Protein AF-A0A6L3EGQ4-F1 (afdb_monomer_lite)

pLDDT: mean 74.02, std 16.41, range [38.78, 90.56]

Sequence (97 aa):
MLTHWRAGSPAFRTNGSGEGVMLSFIYRLCRDFENEMGYPPNVLLINAAHLEKLRDSLGGEADFNVIRNRLGLEILQREDAVHPSVNWLTSASRRAG

Structure (mmCIF, N/CA/C/O backbone):
data_AF-A0A6L3EGQ4-F1
#
_entry.id   AF-A0A6L3EGQ4-F1
#
loop_
_atom_site.group_PDB
_atom_site.id
_atom_site.type_symbol
_atom_site.label_atom_id
_atom_site.label_alt_id
_atom_site.label_comp_id
_atom_site.label_asym_id
_atom_site.label_entity_id
_atom_site.label_seq_id
_atom_site.pdbx_PDB_ins_code
_atom_site.Cartn_x
_atom_site.Cartn_y
_atom_site.Cartn_z
_atom_site.occupancy
_atom_site.B_iso_or_equiv
_atom_site.auth_seq_id
_atom_site.auth_comp_id
_atom_site.auth_asym_id
_atom_site.auth_atom_id
_atom_site.pdbx_PDB_model_num
ATOM 1 N N . MET A 1 1 ? 23.848 -30.965 33.261 1.00 48.59 1 MET A N 1
ATOM 2 C CA . MET A 1 1 ? 22.523 -30.455 33.674 1.00 48.59 1 MET A CA 1
ATOM 3 C C . MET A 1 1 ? 22.123 -29.370 32.688 1.00 48.59 1 MET A C 1
ATOM 5 O O . MET A 1 1 ? 22.808 -28.362 32.619 1.00 48.59 1 MET A O 1
ATOM 9 N N . LEU A 1 2 ? 21.120 -29.643 31.848 1.00 45.06 2 LEU A N 1
ATOM 10 C CA . LEU A 1 2 ? 20.608 -28.724 30.828 1.00 45.06 2 LEU A CA 1
ATOM 11 C C . LEU A 1 2 ? 19.539 -27.805 31.432 1.00 45.06 2 LEU A C 1
ATOM 13 O O . LEU A 1 2 ? 18.593 -28.303 32.037 1.00 45.06 2 LEU A O 1
ATOM 17 N N . THR A 1 3 ? 19.612 -26.506 31.153 1.00 53.09 3 THR A N 1
ATOM 18 C CA . THR A 1 3 ? 18.430 -25.640 31.080 1.00 53.09 3 THR A CA 1
ATOM 19 C C . THR A 1 3 ? 18.278 -25.164 29.640 1.00 53.09 3 THR A C 1
ATOM 21 O O . THR A 1 3 ? 19.115 -24.469 29.074 1.00 53.09 3 THR A O 1
ATOM 24 N N . HIS A 1 4 ? 17.209 -25.653 29.024 1.00 52.47 4 HIS A N 1
ATOM 25 C CA . HIS A 1 4 ? 16.796 -25.410 27.652 1.00 52.47 4 HIS A CA 1
ATOM 26 C C . HIS A 1 4 ? 16.018 -24.086 27.634 1.00 52.47 4 HIS A C 1
ATOM 28 O O . HIS A 1 4 ? 14.955 -24.005 28.244 1.00 52.47 4 HIS A O 1
ATOM 34 N N . TRP A 1 5 ? 16.514 -23.061 26.939 1.00 42.94 5 TRP A N 1
ATOM 35 C CA . TRP A 1 5 ? 15.684 -21.935 26.506 1.00 42.94 5 TRP A CA 1
ATOM 36 C C . TRP A 1 5 ? 15.493 -22.023 24.993 1.00 42.94 5 TRP A C 1
ATOM 38 O O . TRP A 1 5 ? 16.439 -21.936 24.214 1.00 42.94 5 TRP A O 1
ATOM 48 N N . ARG A 1 6 ? 14.238 -22.259 24.600 1.00 52.38 6 ARG A N 1
ATOM 49 C CA . ARG A 1 6 ? 13.730 -22.169 23.230 1.00 52.38 6 ARG A CA 1
ATOM 50 C C . ARG A 1 6 ? 13.752 -20.700 22.803 1.00 52.38 6 ARG A C 1
ATOM 52 O O . ARG A 1 6 ? 12.998 -19.904 23.350 1.00 52.38 6 ARG A O 1
ATOM 59 N N . ALA A 1 7 ? 14.516 -20.376 21.769 1.00 47.00 7 ALA A N 1
ATOM 60 C CA . ALA A 1 7 ? 14.262 -19.210 20.931 1.00 47.00 7 ALA A CA 1
ATOM 61 C C . ALA A 1 7 ? 14.063 -19.710 19.499 1.00 47.00 7 ALA A C 1
ATOM 63 O O . ALA A 1 7 ? 14.990 -19.795 18.697 1.00 47.00 7 ALA A O 1
ATOM 64 N N . GLY A 1 8 ? 12.828 -20.121 19.208 1.00 47.44 8 GLY A N 1
ATOM 65 C CA . GLY A 1 8 ? 12.363 -20.281 17.841 1.00 47.44 8 GLY A CA 1
ATOM 66 C C . GLY A 1 8 ? 12.167 -18.899 17.236 1.00 47.44 8 GLY A C 1
ATOM 67 O O . GLY A 1 8 ? 11.067 -18.363 17.280 1.00 47.44 8 GLY A O 1
ATOM 68 N N . SER A 1 9 ? 13.233 -18.329 16.688 1.00 40.19 9 SER A N 1
ATOM 69 C CA . SER A 1 9 ? 13.126 -17.248 15.716 1.00 40.19 9 SER A CA 1
ATOM 70 C C . SER A 1 9 ? 12.999 -17.910 14.347 1.00 40.19 9 SER A C 1
ATOM 72 O O . SER A 1 9 ? 13.977 -18.511 13.894 1.00 40.19 9 SER A O 1
ATOM 74 N N . PRO A 1 10 ? 11.843 -17.867 13.660 1.00 44.41 10 PRO A N 1
ATOM 75 C CA . PRO A 1 10 ? 11.836 -18.197 12.251 1.00 44.41 10 PRO A CA 1
ATOM 76 C C . PRO A 1 10 ? 12.618 -17.084 11.555 1.00 44.41 10 PRO A C 1
ATOM 78 O O . PRO A 1 10 ? 12.106 -15.992 11.319 1.00 44.41 10 PRO A O 1
ATOM 81 N N . ALA A 1 11 ? 13.892 -17.352 11.272 1.00 43.34 11 ALA A N 1
ATOM 82 C CA . ALA A 1 11 ? 14.622 -16.626 10.254 1.00 43.34 11 ALA A CA 1
ATOM 83 C C . ALA A 1 11 ? 13.777 -16.744 8.984 1.00 43.34 11 ALA A C 1
ATOM 85 O O . ALA A 1 11 ? 13.636 -17.834 8.424 1.00 43.34 11 ALA A O 1
ATOM 86 N N . PHE A 1 12 ? 13.126 -15.642 8.612 1.00 43.62 12 PHE A N 1
ATOM 87 C CA . PHE A 1 12 ? 12.398 -15.510 7.362 1.00 43.62 12 PHE A CA 1
ATOM 88 C C . PHE A 1 12 ? 13.384 -15.894 6.261 1.00 43.62 12 PHE A C 1
ATOM 90 O O . PHE A 1 12 ? 14.338 -15.171 5.979 1.00 43.62 12 PHE A O 1
ATOM 97 N N . ARG A 1 13 ? 13.222 -17.104 5.725 1.00 43.53 13 ARG A N 1
ATOM 98 C CA . ARG A 1 13 ? 14.079 -17.648 4.682 1.00 43.53 13 ARG A CA 1
ATOM 99 C C . ARG A 1 13 ? 13.740 -16.864 3.416 1.00 43.53 13 ARG A C 1
ATOM 101 O O . ARG A 1 13 ? 12.826 -17.239 2.691 1.00 43.53 13 ARG A O 1
ATOM 108 N N . THR A 1 14 ? 14.416 -15.742 3.185 1.00 55.31 14 THR A N 1
ATOM 109 C CA . THR A 1 14 ? 14.359 -15.027 1.910 1.00 55.31 14 THR A CA 1
ATOM 110 C C . THR A 1 14 ? 15.065 -15.907 0.886 1.00 55.31 14 THR A C 1
ATOM 112 O O . THR A 1 14 ? 16.288 -15.875 0.752 1.00 55.31 14 THR A O 1
ATOM 115 N N . ASN A 1 15 ? 14.297 -16.781 0.237 1.00 43.22 15 ASN A N 1
ATOM 116 C CA . ASN A 1 15 ? 14.723 -17.427 -0.994 1.00 43.22 15 ASN A CA 1
ATOM 117 C C . ASN A 1 15 ? 15.086 -16.319 -2.004 1.00 43.22 15 ASN A C 1
ATOM 119 O O . ASN A 1 15 ? 14.435 -15.277 -2.011 1.00 43.22 15 ASN A O 1
ATOM 123 N N . GLY A 1 16 ? 16.161 -16.507 -2.768 1.00 45.62 16 GLY A N 1
ATOM 124 C CA . GLY A 1 16 ? 16.906 -15.482 -3.518 1.00 45.62 16 GLY A CA 1
ATOM 125 C C . GLY A 1 16 ? 16.220 -14.807 -4.714 1.00 45.62 16 GLY A C 1
ATOM 126 O O . GLY A 1 16 ? 16.882 -14.592 -5.723 1.00 45.62 16 GLY A O 1
ATOM 127 N N . SER A 1 17 ? 14.958 -14.412 -4.590 1.00 50.91 17 SER A N 1
ATOM 128 C CA . SER A 1 17 ? 14.243 -13.543 -5.526 1.00 50.91 17 SER A CA 1
ATOM 129 C C . SER A 1 17 ? 13.458 -12.530 -4.690 1.00 50.91 17 SER A C 1
ATOM 131 O O . SER A 1 17 ? 12.890 -12.888 -3.662 1.00 50.91 17 SER A O 1
ATOM 133 N N . GLY A 1 18 ? 13.439 -11.249 -5.062 1.00 53.59 18 GLY A N 1
ATOM 134 C CA . GLY A 1 18 ? 12.824 -10.153 -4.286 1.00 53.59 18 GLY A CA 1
ATOM 135 C C . GLY A 1 18 ? 11.298 -10.229 -4.084 1.00 53.59 18 GLY A C 1
ATOM 136 O O . GLY A 1 18 ? 10.700 -9.241 -3.663 1.00 53.59 18 GLY A O 1
ATOM 137 N N . GLU A 1 19 ? 10.693 -11.390 -4.326 1.00 56.16 19 GLU A N 1
ATOM 138 C CA . GLU A 1 19 ? 9.266 -11.709 -4.474 1.00 56.16 19 GLU A CA 1
ATOM 139 C C . GLU A 1 19 ? 8.458 -11.667 -3.159 1.00 56.16 19 GLU A C 1
ATOM 141 O O . GLU A 1 19 ? 7.294 -12.037 -3.116 1.00 56.16 19 GLU A O 1
ATOM 146 N N . GLY A 1 20 ? 9.036 -11.234 -2.039 1.00 60.28 20 GLY A 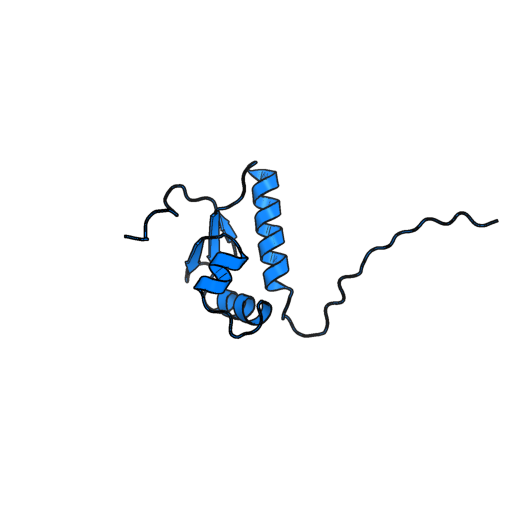N 1
ATOM 147 C CA . GLY A 1 20 ? 8.298 -11.112 -0.768 1.00 60.28 20 GLY A CA 1
ATOM 148 C C . GLY A 1 20 ? 8.686 -9.911 0.082 1.00 60.28 20 GLY A C 1
ATOM 149 O O . GLY A 1 20 ? 8.039 -9.627 1.094 1.00 60.28 20 GLY A O 1
ATOM 150 N N . VAL A 1 21 ? 9.736 -9.188 -0.315 1.00 74.25 21 VAL A N 1
ATOM 151 C CA . VAL A 1 21 ? 10.307 -8.090 0.477 1.00 74.25 21 VAL A CA 1
ATOM 152 C C . VAL A 1 21 ? 9.410 -6.857 0.404 1.00 74.25 21 VAL A C 1
ATOM 154 O O . VAL A 1 21 ? 9.221 -6.172 1.405 1.00 74.25 21 VAL A O 1
ATOM 157 N N . MET A 1 22 ? 8.796 -6.599 -0.757 1.00 80.94 22 MET A N 1
ATOM 158 C CA . MET A 1 22 ? 7.958 -5.415 -0.942 1.00 80.94 22 MET A CA 1
ATOM 159 C C . MET A 1 22 ? 6.656 -5.508 -0.144 1.00 80.94 22 MET A C 1
ATOM 161 O O . MET A 1 22 ? 6.283 -4.566 0.548 1.00 80.94 22 MET A O 1
ATOM 165 N N . LEU A 1 23 ? 5.992 -6.665 -0.175 1.00 79.75 23 LEU A N 1
ATOM 166 C CA . LEU A 1 23 ? 4.750 -6.882 0.567 1.00 79.75 23 LEU A CA 1
ATOM 167 C C . LEU A 1 23 ? 4.966 -6.748 2.082 1.00 79.75 23 LEU A C 1
ATOM 169 O O . LEU A 1 23 ? 4.232 -6.041 2.771 1.00 79.75 23 LEU A O 1
ATOM 173 N N . SER A 1 24 ? 6.009 -7.401 2.599 1.00 82.88 24 SER A N 1
ATOM 174 C CA . SER A 1 24 ? 6.356 -7.337 4.021 1.00 82.88 24 SER A CA 1
ATOM 175 C C . SER A 1 24 ? 6.786 -5.929 4.453 1.00 82.88 24 SER A C 1
ATOM 177 O O . SER A 1 24 ? 6.473 -5.515 5.571 1.00 82.88 24 SER A O 1
ATOM 179 N N . PHE A 1 25 ? 7.407 -5.151 3.560 1.00 85.69 25 PHE A N 1
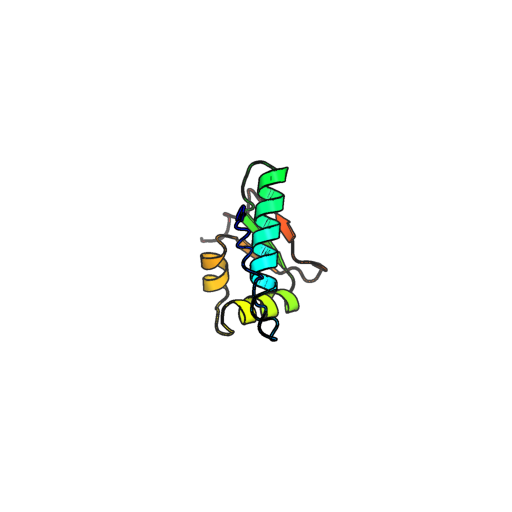ATOM 180 C CA . PHE A 1 25 ? 7.687 -3.734 3.784 1.00 85.69 25 PHE A CA 1
ATOM 181 C C . PHE A 1 25 ? 6.407 -2.891 3.906 1.00 85.69 25 PHE A C 1
ATOM 183 O O . PHE A 1 25 ? 6.287 -2.122 4.858 1.00 85.69 25 PHE A O 1
ATOM 190 N N . ILE A 1 26 ? 5.418 -3.076 3.021 1.00 86.19 26 ILE A N 1
ATOM 191 C CA . ILE A 1 26 ? 4.134 -2.354 3.106 1.00 86.19 26 ILE A CA 1
ATOM 192 C C . ILE A 1 26 ? 3.385 -2.688 4.400 1.00 86.19 26 ILE A C 1
ATOM 194 O O . ILE A 1 26 ? 2.903 -1.778 5.075 1.00 86.19 26 ILE A O 1
ATOM 198 N N . TYR A 1 27 ? 3.324 -3.961 4.802 1.00 86.25 27 TYR A N 1
ATOM 199 C CA . TYR A 1 27 ? 2.698 -4.330 6.078 1.00 86.25 27 TYR A CA 1
ATOM 200 C C . TYR A 1 27 ? 3.394 -3.687 7.275 1.00 86.25 27 TYR A C 1
ATOM 202 O O . TYR A 1 27 ? 2.732 -3.241 8.213 1.00 86.25 27 TYR A O 1
ATOM 210 N N . ARG A 1 28 ? 4.728 -3.608 7.238 1.00 88.44 28 ARG A N 1
ATOM 211 C CA . ARG A 1 28 ? 5.490 -2.922 8.277 1.00 88.44 28 ARG A CA 1
ATOM 212 C C . ARG A 1 28 ? 5.160 -1.432 8.317 1.00 88.44 28 ARG A C 1
ATOM 214 O O . ARG A 1 28 ? 4.927 -0.938 9.410 1.00 88.44 28 ARG A O 1
ATOM 221 N N . LEU A 1 29 ? 5.075 -0.754 7.170 1.00 88.81 29 LEU A N 1
ATOM 222 C CA . LEU A 1 29 ? 4.661 0.653 7.108 1.00 88.81 29 LEU A CA 1
ATOM 223 C C . LEU A 1 29 ? 3.266 0.865 7.702 1.00 88.81 29 LEU A C 1
ATOM 225 O O . LEU A 1 29 ? 3.066 1.799 8.468 1.00 88.81 29 LEU A O 1
ATOM 229 N N . CYS A 1 30 ? 2.316 -0.020 7.391 1.00 87.44 30 CYS A N 1
ATOM 230 C CA . CYS A 1 30 ? 0.965 0.075 7.943 1.00 87.44 30 CYS A CA 1
ATOM 231 C C . CYS A 1 30 ? 0.961 -0.047 9.465 1.00 87.44 30 CYS A C 1
ATOM 233 O O . CYS A 1 30 ? 0.270 0.703 10.146 1.00 87.44 30 CYS A O 1
ATOM 235 N N . ARG A 1 31 ? 1.750 -0.988 9.988 1.00 88.56 31 ARG A N 1
ATOM 236 C CA . ARG A 1 31 ? 1.868 -1.225 11.424 1.00 88.56 31 ARG A CA 1
ATOM 237 C C . ARG A 1 31 ? 2.566 -0.076 12.145 1.00 88.56 31 ARG A C 1
ATOM 239 O O . ARG A 1 31 ? 2.181 0.248 13.260 1.00 88.56 31 ARG A O 1
ATOM 246 N N . ASP A 1 32 ? 3.603 0.495 11.544 1.00 89.06 32 ASP A N 1
ATOM 247 C CA . ASP A 1 32 ? 4.315 1.653 12.093 1.00 89.06 32 ASP A CA 1
ATOM 248 C C . ASP A 1 32 ? 3.353 2.841 12.207 1.00 89.06 32 ASP A C 1
ATOM 250 O O . ASP A 1 32 ? 3.122 3.343 13.303 1.00 89.06 32 ASP A O 1
ATOM 254 N N . PHE A 1 33 ? 2.640 3.138 11.116 1.00 88.38 33 PHE A N 1
ATOM 255 C CA . PHE A 1 33 ? 1.629 4.190 11.074 1.00 88.38 33 PHE A CA 1
ATOM 256 C C . PHE A 1 33 ? 0.511 3.978 12.102 1.00 88.38 33 PHE A C 1
ATOM 258 O O . PHE A 1 33 ? 0.125 4.919 12.788 1.00 88.38 33 PHE A O 1
ATOM 265 N N . GLU A 1 34 ? -0.007 2.754 12.241 1.00 89.44 34 GLU A N 1
ATOM 266 C CA . GLU A 1 34 ? -1.043 2.448 13.235 1.00 89.44 34 GLU A CA 1
ATOM 267 C C . GLU A 1 34 ? -0.539 2.639 14.670 1.00 89.44 34 GLU A C 1
ATOM 269 O O . GLU A 1 34 ? -1.266 3.183 15.500 1.00 89.44 34 GLU A O 1
ATOM 274 N N . ASN A 1 35 ? 0.704 2.245 14.965 1.00 90.06 35 ASN A N 1
ATOM 275 C CA . ASN A 1 35 ? 1.299 2.471 16.283 1.00 90.06 35 ASN A CA 1
ATOM 276 C C . ASN A 1 35 ? 1.514 3.962 16.574 1.00 90.06 35 ASN A C 1
ATOM 278 O O . ASN A 1 35 ? 1.351 4.381 17.718 1.00 90.06 35 ASN A O 1
ATOM 282 N N . GLU A 1 36 ? 1.887 4.753 15.567 1.00 90.56 36 GLU A N 1
ATOM 283 C CA . GLU A 1 36 ? 2.137 6.189 15.720 1.00 90.56 36 GLU A CA 1
ATOM 284 C C . GLU A 1 36 ? 0.842 7.008 15.812 1.00 90.56 36 GLU A C 1
ATOM 286 O O . GLU A 1 36 ? 0.741 7.922 16.629 1.00 90.56 36 GLU A O 1
ATOM 291 N N . MET A 1 37 ? -0.157 6.684 14.987 1.00 87.75 37 MET A N 1
ATOM 292 C CA . MET A 1 37 ? -1.389 7.469 14.846 1.00 87.75 37 MET A CA 1
ATOM 293 C C . MET A 1 37 ? -2.567 6.929 15.668 1.00 87.75 37 MET A C 1
ATOM 295 O O . MET A 1 37 ? -3.512 7.668 15.944 1.00 87.75 37 MET A O 1
ATOM 299 N N . GLY A 1 38 ? -2.540 5.650 16.053 1.00 87.06 38 GLY A N 1
ATOM 300 C CA . GLY A 1 38 ? -3.628 4.974 16.768 1.00 87.06 38 GLY A CA 1
ATOM 301 C C . GLY A 1 38 ? -4.779 4.486 15.878 1.00 87.06 38 GLY A C 1
ATOM 302 O O . GLY A 1 38 ? -5.817 4.075 16.396 1.00 87.06 38 GLY A O 1
ATOM 303 N N . TYR A 1 39 ? -4.629 4.539 14.552 1.00 84.88 39 TYR A N 1
ATOM 304 C CA . TYR A 1 39 ? -5.598 4.024 13.579 1.00 84.88 39 TYR A CA 1
ATOM 305 C C . TYR A 1 39 ? -4.894 3.524 12.306 1.00 84.88 39 TYR A C 1
ATOM 307 O O . TYR A 1 39 ? -3.834 4.046 11.949 1.00 84.88 39 TYR A O 1
ATOM 315 N N . PRO A 1 40 ? -5.468 2.534 11.595 1.00 84.12 40 PRO A N 1
ATOM 316 C CA . PRO A 1 40 ? -4.848 1.986 10.396 1.00 84.12 40 PRO A CA 1
ATOM 317 C C . PRO A 1 40 ? -4.861 3.005 9.247 1.00 84.12 40 PRO A C 1
ATOM 319 O O . PRO A 1 40 ? -5.831 3.762 9.095 1.00 84.12 40 PRO A O 1
ATOM 322 N N . PRO A 1 41 ? -3.827 3.016 8.389 1.00 88.75 41 PRO A N 1
ATOM 323 C CA . PRO A 1 41 ? -3.881 3.789 7.160 1.00 88.75 41 PRO A CA 1
ATOM 324 C C . PRO A 1 41 ? -4.950 3.216 6.227 1.00 88.75 41 PRO A C 1
ATOM 326 O O . PRO A 1 41 ? -5.305 2.041 6.301 1.00 88.75 41 PRO A O 1
ATOM 329 N N . ASN A 1 42 ? -5.441 4.045 5.311 1.00 88.75 42 ASN A N 1
ATOM 330 C CA . ASN A 1 42 ? -6.386 3.620 4.277 1.00 88.75 42 ASN A CA 1
ATOM 331 C C . ASN A 1 42 ? -5.871 3.885 2.857 1.00 88.75 42 ASN A C 1
ATOM 333 O O . ASN A 1 42 ? -6.530 3.490 1.898 1.00 88.75 42 ASN A O 1
ATOM 337 N N . VAL A 1 43 ? -4.706 4.526 2.714 1.00 89.38 43 VAL A N 1
ATOM 338 C CA . VAL A 1 43 ? -4.081 4.831 1.426 1.00 89.38 43 VAL A CA 1
ATOM 339 C C . VAL A 1 43 ? -2.621 4.392 1.401 1.00 89.38 43 VAL A C 1
ATOM 341 O O . VAL A 1 43 ? -1.867 4.650 2.336 1.00 89.38 43 VAL A O 1
ATOM 344 N N . LEU A 1 44 ? -2.212 3.788 0.288 1.00 89.50 44 LEU A N 1
ATOM 345 C CA . LEU A 1 44 ? -0.832 3.513 -0.086 1.00 89.50 44 LEU A CA 1
ATOM 346 C C . LEU A 1 44 ? -0.431 4.418 -1.258 1.00 89.50 44 LEU A C 1
ATOM 348 O O . LEU A 1 44 ? -0.969 4.309 -2.358 1.00 89.50 44 LEU A O 1
ATOM 352 N N . LEU A 1 45 ? 0.543 5.292 -1.024 1.00 89.69 45 LEU A N 1
ATOM 353 C CA . LEU A 1 45 ? 1.203 6.111 -2.034 1.00 89.69 45 LEU A CA 1
ATOM 354 C C . LEU A 1 45 ? 2.403 5.339 -2.577 1.00 89.69 45 LEU A C 1
ATOM 356 O O . LEU A 1 45 ? 3.290 4.939 -1.820 1.00 89.69 45 LEU A O 1
ATOM 360 N N . ILE A 1 46 ? 2.432 5.110 -3.885 1.00 88.56 46 ILE A N 1
ATOM 361 C CA . ILE A 1 46 ? 3.468 4.296 -4.524 1.00 88.56 46 ILE A CA 1
ATOM 362 C C . ILE A 1 46 ? 3.725 4.783 -5.951 1.00 88.56 46 ILE A C 1
ATOM 364 O O . ILE A 1 46 ? 2.832 5.326 -6.592 1.00 88.56 46 ILE A O 1
ATOM 368 N N . ASN A 1 47 ? 4.938 4.604 -6.470 1.00 89.25 47 ASN A N 1
ATOM 369 C CA . ASN A 1 47 ? 5.235 4.886 -7.878 1.00 89.25 47 ASN A CA 1
ATOM 370 C C . ASN A 1 47 ? 5.025 3.639 -8.760 1.00 89.25 47 ASN A C 1
ATOM 372 O O . ASN A 1 47 ? 4.810 2.537 -8.250 1.00 89.25 47 ASN A O 1
ATOM 376 N N . ALA A 1 48 ? 5.112 3.808 -10.085 1.00 85.56 48 ALA A N 1
ATOM 377 C CA . ALA A 1 48 ? 4.927 2.719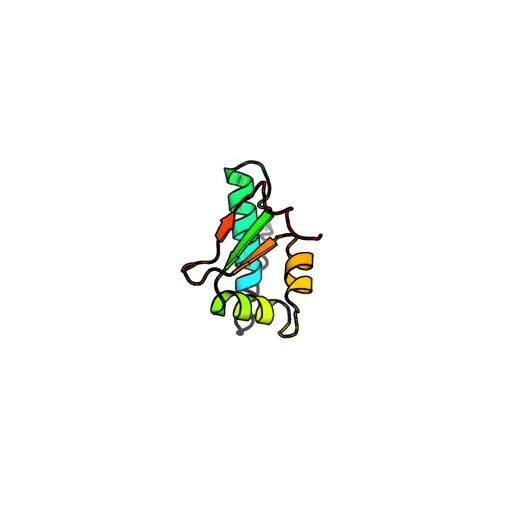 -11.051 1.00 85.56 48 ALA A CA 1
ATOM 378 C C . ALA A 1 48 ? 5.884 1.539 -10.800 1.00 85.56 48 ALA A C 1
ATOM 380 O O . ALA A 1 48 ? 5.447 0.403 -10.643 1.00 85.56 48 ALA A O 1
ATOM 381 N N . ALA A 1 49 ? 7.183 1.821 -10.671 1.00 86.25 49 ALA A N 1
ATOM 382 C CA . ALA A 1 49 ? 8.220 0.800 -10.521 1.00 86.25 49 ALA A CA 1
ATOM 383 C C . ALA A 1 49 ? 8.073 -0.013 -9.221 1.00 86.25 49 ALA A C 1
ATOM 385 O O . ALA A 1 49 ? 8.339 -1.213 -9.168 1.00 86.25 49 ALA A O 1
ATOM 386 N N . HIS A 1 50 ? 7.648 0.636 -8.141 1.00 85.00 50 HIS A N 1
ATOM 387 C CA . HIS A 1 50 ? 7.377 0.005 -6.856 1.00 85.00 50 HIS A CA 1
ATOM 388 C C . HIS A 1 50 ? 6.081 -0.802 -6.881 1.00 85.00 50 HIS A C 1
ATOM 390 O O . HIS A 1 50 ? 6.021 -1.868 -6.267 1.00 85.00 50 HIS A O 1
ATOM 396 N N . LEU A 1 51 ? 5.068 -0.335 -7.610 1.00 84.81 51 LEU A N 1
ATOM 397 C CA . LEU A 1 51 ? 3.841 -1.087 -7.828 1.00 84.81 51 LEU A CA 1
ATOM 398 C C . LEU A 1 51 ? 4.116 -2.379 -8.604 1.00 84.81 51 LEU A C 1
ATOM 400 O O . LEU A 1 51 ? 3.587 -3.421 -8.237 1.00 84.81 51 LEU A O 1
ATOM 404 N N . GLU A 1 52 ? 4.984 -2.350 -9.615 1.00 85.38 52 GLU A N 1
ATOM 405 C CA . GLU A 1 52 ? 5.400 -3.559 -10.338 1.00 85.38 52 GLU A CA 1
ATOM 406 C C . GLU A 1 52 ? 6.096 -4.570 -9.420 1.00 85.38 52 GLU A C 1
ATOM 408 O O . GLU A 1 52 ? 5.739 -5.744 -9.418 1.00 85.38 52 GLU A O 1
ATOM 413 N N . LYS A 1 53 ? 7.002 -4.121 -8.543 1.00 84.75 53 LYS A N 1
ATOM 414 C CA . LYS A 1 53 ? 7.631 -4.998 -7.535 1.00 84.75 53 LYS A CA 1
ATOM 415 C C . LYS A 1 53 ? 6.631 -5.572 -6.531 1.00 84.75 53 LYS A C 1
ATOM 417 O O . LYS A 1 53 ? 6.781 -6.700 -6.065 1.00 84.75 53 LYS A O 1
ATOM 422 N N . LEU A 1 54 ? 5.618 -4.789 -6.168 1.00 83.56 54 LEU A N 1
ATOM 423 C CA . LEU A 1 54 ? 4.538 -5.240 -5.296 1.00 83.56 54 LEU A CA 1
ATOM 424 C C . LEU A 1 54 ? 3.661 -6.290 -5.994 1.00 83.56 54 LEU A C 1
ATOM 426 O O . LEU A 1 54 ? 3.263 -7.258 -5.352 1.00 83.56 54 LEU A O 1
ATOM 430 N N . ARG A 1 55 ? 3.399 -6.123 -7.297 1.00 84.19 55 ARG A N 1
ATOM 431 C CA . ARG A 1 55 ? 2.689 -7.104 -8.135 1.00 84.19 55 ARG A CA 1
ATOM 432 C C . ARG A 1 55 ? 3.454 -8.408 -8.236 1.00 84.19 55 ARG A C 1
ATOM 434 O O . ARG A 1 55 ? 2.877 -9.459 -7.987 1.00 84.19 55 ARG A O 1
ATOM 441 N N . ASP A 1 56 ? 4.745 -8.324 -8.529 1.00 83.88 56 ASP A N 1
ATOM 442 C CA . ASP 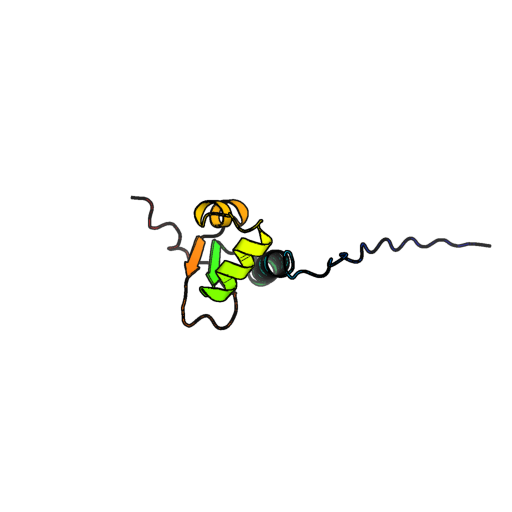A 1 56 ? 5.661 -9.462 -8.551 1.00 83.88 56 ASP A CA 1
ATOM 443 C C . ASP A 1 56 ? 5.618 -10.217 -7.213 1.00 83.88 56 ASP A C 1
ATOM 445 O O . ASP A 1 56 ? 5.346 -11.415 -7.179 1.00 83.88 56 ASP A O 1
ATOM 449 N N . SER A 1 57 ? 5.665 -9.482 -6.092 1.00 79.88 57 SER A N 1
ATOM 450 C CA . SER A 1 57 ? 5.553 -10.080 -4.753 1.00 79.88 57 SER A CA 1
ATOM 451 C C . SER A 1 57 ? 4.194 -10.719 -4.429 1.00 79.88 57 SER A C 1
ATOM 453 O O . SER A 1 57 ? 4.067 -11.470 -3.462 1.00 79.88 57 SER A O 1
ATOM 455 N N . LEU A 1 58 ? 3.151 -10.392 -5.192 1.00 77.62 58 LEU A N 1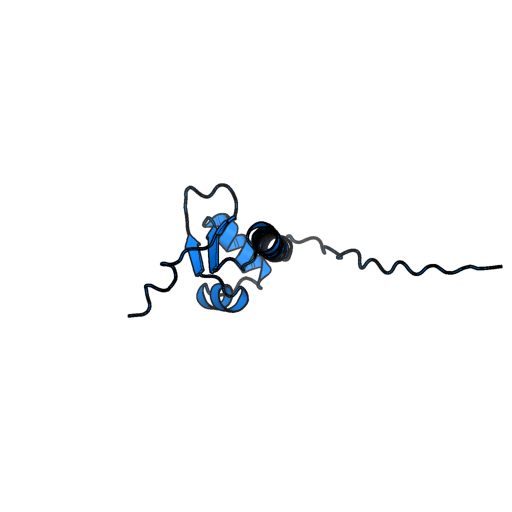
ATOM 456 C CA . LEU A 1 58 ? 1.805 -10.952 -5.060 1.00 77.62 58 LEU A CA 1
ATOM 457 C C . LEU A 1 58 ? 1.528 -12.083 -6.062 1.00 77.62 58 LEU A C 1
ATOM 459 O O . LEU A 1 58 ? 0.415 -12.609 -6.070 1.00 77.62 58 LEU A O 1
ATOM 463 N N . GLY A 1 59 ? 2.520 -12.470 -6.869 1.00 76.38 59 GLY A N 1
ATOM 464 C CA . GLY A 1 59 ? 2.407 -13.532 -7.869 1.00 76.38 59 GLY A CA 1
ATOM 465 C C . GLY A 1 59 ? 2.363 -13.048 -9.320 1.00 76.38 59 GLY A C 1
ATOM 466 O O . GLY A 1 59 ? 1.849 -13.774 -10.162 1.00 76.38 59 GLY A O 1
ATOM 467 N N . GLY A 1 60 ? 2.858 -11.839 -9.620 1.00 69.50 60 GLY A N 1
ATOM 468 C CA . GLY A 1 60 ? 3.084 -11.301 -10.975 1.00 69.50 60 GLY A CA 1
ATOM 469 C C . GLY A 1 60 ? 1.820 -10.916 -11.759 1.00 69.50 60 GLY A C 1
ATOM 470 O O . GLY A 1 60 ? 1.747 -9.833 -12.338 1.00 69.50 60 GLY A O 1
ATOM 471 N N . GLU A 1 61 ? 0.784 -11.751 -11.714 1.00 67.19 61 GLU A N 1
ATOM 472 C CA . GLU A 1 61 ? -0.496 -11.582 -12.415 1.00 67.19 61 GLU A CA 1
ATOM 473 C C . GLU A 1 61 ? -1.545 -10.831 -11.579 1.00 67.19 61 GLU A C 1
ATOM 475 O O . GLU A 1 61 ? -2.709 -10.728 -11.960 1.00 67.19 61 GLU A O 1
ATOM 480 N N . ALA A 1 62 ? -1.157 -10.287 -10.422 1.00 73.88 62 ALA A N 1
ATOM 481 C CA . ALA A 1 62 ? -2.076 -9.550 -9.569 1.00 73.88 62 ALA A CA 1
ATOM 482 C C . ALA A 1 62 ? -2.551 -8.262 -10.265 1.00 73.88 62 ALA A C 1
ATOM 484 O O . ALA A 1 62 ? -1.781 -7.318 -10.488 1.00 73.88 62 ALA A O 1
ATOM 485 N N . ASP A 1 63 ? -3.845 -8.232 -10.581 1.00 78.00 63 ASP A N 1
ATOM 486 C CA . ASP A 1 63 ? -4.561 -7.044 -11.029 1.00 78.00 63 ASP A CA 1
ATOM 487 C C . ASP A 1 63 ? -4.622 -5.984 -9.928 1.00 78.00 63 ASP A C 1
ATOM 489 O O . ASP A 1 63 ? -4.675 -6.299 -8.737 1.00 78.00 63 ASP A O 1
ATOM 493 N N . PHE A 1 64 ? -4.696 -4.710 -10.309 1.00 76.25 64 PHE A N 1
ATOM 494 C CA . PHE A 1 64 ? -4.698 -3.593 -9.356 1.00 76.25 64 PHE A CA 1
ATOM 495 C C . PHE A 1 64 ? -5.804 -3.716 -8.296 1.00 76.25 64 PHE A C 1
ATOM 497 O O . PHE A 1 64 ? -5.592 -3.439 -7.115 1.00 76.25 64 PHE A O 1
ATOM 504 N N . ASN A 1 65 ? -6.974 -4.214 -8.704 1.00 79.00 65 ASN A N 1
ATOM 505 C CA . ASN A 1 65 ? -8.095 -4.457 -7.802 1.00 79.00 65 ASN A CA 1
ATOM 506 C C . ASN A 1 65 ? -7.811 -5.593 -6.800 1.00 79.00 65 ASN A C 1
ATOM 508 O O . ASN A 1 65 ? -8.213 -5.517 -5.641 1.00 79.00 65 ASN A O 1
ATOM 512 N N . VAL A 1 66 ? -7.069 -6.625 -7.217 1.00 80.12 66 VAL A N 1
ATOM 513 C CA . VAL A 1 66 ? -6.639 -7.724 -6.339 1.00 80.12 66 VAL A CA 1
ATOM 514 C C . VAL A 1 66 ? -5.660 -7.208 -5.291 1.00 80.12 66 VAL A C 1
ATOM 516 O O . VAL A 1 66 ? -5.803 -7.542 -4.118 1.00 80.12 66 VAL A O 1
ATOM 519 N N . ILE A 1 67 ? -4.712 -6.353 -5.684 1.00 81.88 67 ILE A N 1
ATOM 520 C CA . ILE A 1 67 ? -3.750 -5.726 -4.766 1.00 81.88 67 ILE A CA 1
ATOM 521 C C . ILE A 1 67 ? -4.489 -4.849 -3.748 1.00 81.88 67 ILE A C 1
ATOM 523 O O . ILE A 1 67 ? -4.258 -4.977 -2.547 1.00 81.88 67 ILE A O 1
ATOM 527 N N . ARG A 1 68 ? -5.428 -4.013 -4.214 1.00 82.94 68 ARG A N 1
ATOM 528 C CA . ARG A 1 68 ? -6.263 -3.157 -3.357 1.00 82.94 68 ARG A CA 1
ATOM 529 C C . ARG A 1 68 ? -7.041 -3.985 -2.336 1.00 82.94 68 ARG A C 1
ATOM 531 O O . ARG A 1 68 ? -6.991 -3.698 -1.144 1.00 82.94 68 ARG A O 1
ATOM 538 N N . ASN A 1 69 ? -7.710 -5.044 -2.789 1.00 81.75 69 ASN A N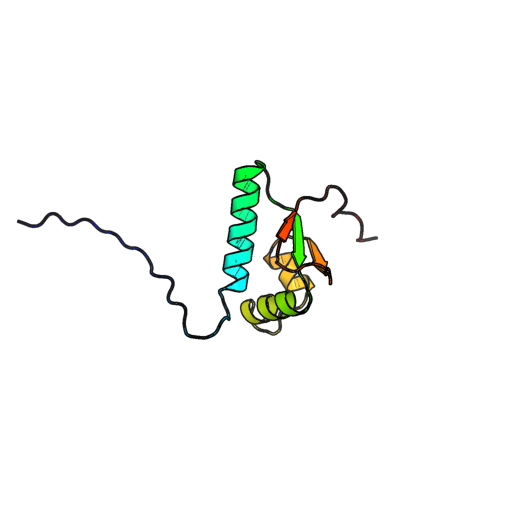 1
ATOM 539 C CA . ASN A 1 69 ? -8.501 -5.922 -1.928 1.00 81.75 69 ASN A CA 1
ATOM 540 C C . ASN A 1 69 ? -7.630 -6.724 -0.946 1.00 81.75 69 ASN A C 1
ATOM 542 O O . ASN A 1 69 ? -8.024 -6.952 0.191 1.00 81.75 69 ASN A O 1
ATOM 546 N N . ARG A 1 70 ? -6.428 -7.135 -1.366 1.00 81.12 70 ARG A N 1
ATOM 547 C CA . ARG A 1 70 ? -5.461 -7.844 -0.513 1.00 81.12 70 ARG A CA 1
ATOM 548 C C . ARG A 1 70 ? -4.897 -6.964 0.594 1.00 81.12 70 ARG A C 1
ATOM 550 O O . ARG A 1 70 ? -4.714 -7.447 1.708 1.00 81.12 70 ARG A O 1
ATOM 557 N N . LEU A 1 71 ? -4.584 -5.711 0.276 1.00 82.12 71 LEU A N 1
ATOM 558 C CA . LEU A 1 71 ? -4.010 -4.768 1.233 1.00 82.12 71 LEU A CA 1
ATOM 559 C C . LEU A 1 71 ? -5.081 -4.088 2.088 1.00 82.12 71 LEU A C 1
ATOM 561 O O . LEU A 1 71 ? -4.773 -3.648 3.189 1.00 82.12 71 LEU A O 1
ATOM 565 N N . GLY A 1 72 ? -6.318 -3.992 1.594 1.00 84.19 72 GLY A N 1
ATOM 566 C CA . GLY A 1 72 ? -7.370 -3.195 2.226 1.00 84.19 72 GLY A CA 1
ATOM 567 C C . GLY A 1 72 ? -7.101 -1.688 2.149 1.00 84.19 72 GLY A C 1
ATOM 568 O O . GLY A 1 72 ? -7.661 -0.928 2.933 1.00 84.19 72 GLY A O 1
ATOM 569 N N . LEU A 1 73 ? -6.238 -1.256 1.223 1.00 86.50 73 LEU A N 1
ATOM 570 C CA . LEU A 1 73 ? -5.789 0.129 1.066 1.00 86.50 73 LEU A CA 1
ATOM 571 C C . LEU A 1 73 ? -6.132 0.640 -0.326 1.00 86.50 73 LEU A C 1
ATOM 573 O O . LEU A 1 73 ? -5.943 -0.072 -1.309 1.00 86.50 73 LEU A O 1
ATOM 577 N N . GLU A 1 74 ? -6.558 1.895 -0.422 1.00 87.56 74 GLU A N 1
ATOM 578 C CA . GLU A 1 74 ? -6.590 2.645 -1.676 1.00 87.56 74 GLU A CA 1
ATOM 579 C C . GLU A 1 74 ? -5.159 2.830 -2.187 1.00 87.56 74 GLU A C 1
ATOM 581 O O . GLU A 1 74 ? -4.301 3.325 -1.462 1.00 87.56 74 GLU A O 1
ATOM 586 N N . ILE A 1 75 ? -4.881 2.469 -3.435 1.00 86.94 75 ILE A N 1
ATOM 587 C CA . ILE A 1 75 ? -3.544 2.643 -4.005 1.00 86.94 75 ILE A CA 1
ATOM 588 C C . ILE A 1 75 ? -3.561 3.904 -4.861 1.00 86.94 75 ILE A C 1
ATOM 590 O O . ILE A 1 75 ? -4.294 3.989 -5.846 1.00 86.94 75 ILE A O 1
ATOM 594 N N . LEU A 1 76 ? -2.748 4.889 -4.492 1.00 87.12 76 LEU A N 1
ATOM 595 C CA . LEU A 1 76 ? -2.566 6.118 -5.251 1.00 87.12 76 LEU A CA 1
ATOM 596 C C . LEU A 1 76 ? -1.186 6.115 -5.894 1.00 87.12 76 LEU A C 1
ATOM 598 O O . LEU A 1 76 ? -0.160 6.179 -5.213 1.00 87.12 76 LEU A O 1
ATOM 602 N N . GLN A 1 77 ? -1.179 6.067 -7.224 1.00 86.38 77 GLN A N 1
ATOM 603 C CA . GLN A 1 77 ? 0.052 6.152 -7.986 1.00 86.38 77 GLN A CA 1
ATOM 604 C C . GLN A 1 77 ? 0.539 7.602 -8.047 1.00 86.38 77 GLN A C 1
ATOM 606 O O . GLN A 1 77 ? -0.198 8.494 -8.470 1.00 86.38 77 GLN A O 1
ATOM 611 N N . ARG A 1 78 ? 1.776 7.836 -7.613 1.00 83.56 78 ARG A N 1
ATOM 612 C CA . ARG A 1 78 ? 2.438 9.146 -7.617 1.00 83.56 78 ARG A CA 1
ATOM 613 C C . ARG A 1 78 ? 3.802 9.019 -8.272 1.00 83.56 78 ARG A C 1
ATOM 615 O O . ARG A 1 78 ? 4.616 8.200 -7.854 1.00 83.56 78 ARG A O 1
ATOM 622 N N . GLU A 1 79 ? 4.047 9.823 -9.297 1.00 79.56 79 GLU A N 1
ATOM 623 C CA . GLU A 1 79 ? 5.338 9.852 -9.995 1.00 79.56 79 GLU A CA 1
ATOM 624 C C . GLU A 1 79 ? 6.430 10.503 -9.132 1.00 79.56 79 GLU A C 1
ATOM 626 O O . GLU A 1 79 ? 7.595 10.132 -9.225 1.00 79.56 79 GLU A O 1
ATOM 631 N N . ASP A 1 80 ? 6.039 11.400 -8.223 1.00 79.56 80 ASP A N 1
ATOM 632 C CA . ASP A 1 80 ? 6.908 12.053 -7.241 1.00 79.56 80 ASP A CA 1
ATOM 633 C C . ASP A 1 80 ? 7.234 11.180 -6.011 1.00 79.56 80 ASP A C 1
ATOM 635 O O . ASP A 1 80 ? 8.078 11.547 -5.191 1.00 79.56 80 ASP A O 1
ATOM 639 N N . ALA A 1 81 ? 6.608 10.003 -5.875 1.00 76.00 81 ALA A N 1
ATOM 640 C CA . ALA A 1 81 ? 6.836 9.122 -4.734 1.00 76.00 81 ALA A CA 1
ATOM 641 C C . ALA A 1 81 ? 8.177 8.381 -4.861 1.00 76.00 81 ALA A C 1
ATOM 643 O O . ALA A 1 81 ? 8.276 7.307 -5.463 1.00 76.00 81 ALA A O 1
ATOM 644 N N . VAL A 1 82 ? 9.215 8.945 -4.239 1.00 77.81 82 VAL A N 1
ATOM 645 C CA . VAL A 1 82 ? 10.554 8.336 -4.145 1.00 77.81 82 VAL A CA 1
ATOM 646 C C . VAL A 1 82 ? 10.518 7.031 -3.341 1.00 77.81 82 VAL A C 1
ATOM 648 O O . VAL A 1 82 ? 11.214 6.078 -3.683 1.00 77.81 82 VAL A O 1
ATOM 651 N N . HIS A 1 83 ? 9.665 6.950 -2.317 1.00 80.06 83 HIS A N 1
ATOM 652 C CA . HIS A 1 83 ? 9.480 5.761 -1.485 1.00 80.06 83 HIS A CA 1
ATOM 653 C C . HIS A 1 83 ? 7.994 5.422 -1.327 1.00 80.06 83 HIS A C 1
ATOM 655 O O . HIS A 1 83 ? 7.160 6.328 -1.358 1.00 80.06 83 HIS A O 1
ATOM 661 N N . PRO A 1 84 ? 7.640 4.134 -1.147 1.00 84.62 84 PRO A N 1
ATOM 662 C CA . PRO A 1 84 ? 6.282 3.764 -0.776 1.00 84.62 84 PRO A CA 1
ATOM 663 C C . PRO A 1 84 ? 5.953 4.367 0.588 1.00 84.62 84 PRO A C 1
ATOM 665 O O . PRO A 1 84 ? 6.769 4.301 1.509 1.00 84.62 84 PRO A O 1
ATOM 668 N N . SER A 1 85 ? 4.771 4.949 0.735 1.00 86.50 85 SER A N 1
ATOM 669 C CA . SER A 1 85 ? 4.332 5.538 2.000 1.00 86.50 85 SER A CA 1
ATOM 670 C C . SER A 1 85 ? 2.858 5.273 2.224 1.00 86.50 85 SER A C 1
ATOM 672 O O . SER A 1 85 ? 2.071 5.260 1.282 1.00 86.50 85 SER A O 1
ATOM 674 N N . VAL A 1 86 ? 2.476 5.065 3.477 1.00 88.44 86 VAL A N 1
ATOM 675 C CA . VAL A 1 86 ? 1.074 4.904 3.858 1.00 88.44 86 VAL A CA 1
ATOM 676 C C . VAL A 1 86 ? 0.551 6.209 4.431 1.00 88.44 86 VAL A C 1
ATOM 678 O O . VAL A 1 86 ? 1.299 6.982 5.028 1.00 88.44 86 VAL A O 1
ATOM 681 N N . ASN A 1 87 ? -0.724 6.484 4.206 1.00 86.56 87 ASN A N 1
ATOM 682 C CA . ASN A 1 87 ? -1.364 7.678 4.723 1.00 86.56 87 ASN A CA 1
ATOM 683 C C . ASN A 1 87 ? -2.834 7.398 5.033 1.00 86.56 87 ASN A C 1
ATOM 685 O O . ASN A 1 87 ? -3.412 6.397 4.594 1.00 86.56 87 ASN A O 1
ATOM 689 N N . TRP A 1 88 ? -3.440 8.315 5.770 1.00 85.31 88 TRP A N 1
ATOM 690 C CA . TRP A 1 88 ? -4.863 8.317 6.024 1.00 85.31 88 TRP A CA 1
ATOM 691 C C . TRP A 1 88 ? -5.513 9.518 5.344 1.00 85.31 88 TRP A C 1
ATOM 693 O O . TRP A 1 88 ? -5.203 10.671 5.635 1.00 85.31 88 TRP A O 1
ATOM 703 N N . LEU A 1 89 ? -6.419 9.244 4.409 1.00 81.88 89 LEU A N 1
ATOM 704 C CA . LEU A 1 89 ? -7.189 10.256 3.694 1.00 81.88 89 LEU A CA 1
ATOM 705 C C . LEU A 1 89 ? -8.674 10.041 3.968 1.00 81.88 89 LEU A C 1
ATOM 707 O O . LEU A 1 89 ? -9.269 9.053 3.534 1.00 81.88 89 LEU A O 1
ATOM 711 N N . THR A 1 90 ? -9.304 11.016 4.621 1.00 68.88 90 THR A N 1
ATOM 712 C CA . THR A 1 90 ? -10.762 11.080 4.837 1.00 68.88 90 THR A CA 1
ATOM 713 C C . THR A 1 90 ? -11.549 11.036 3.525 1.00 68.88 90 THR A C 1
ATOM 715 O O . THR A 1 90 ? -12.686 10.575 3.489 1.00 68.88 90 THR A O 1
ATOM 718 N N . SER A 1 91 ? -10.951 11.514 2.430 1.00 64.31 91 SER A N 1
ATOM 719 C CA . SER A 1 91 ? -11.558 11.578 1.098 1.00 64.31 91 SER A CA 1
ATOM 720 C C . SER A 1 91 ? -11.313 10.342 0.228 1.00 64.31 91 SER A C 1
ATOM 722 O O . SER A 1 91 ? -11.854 10.289 -0.878 1.00 64.31 91 SER A O 1
ATOM 724 N N . ALA A 1 92 ? -10.556 9.343 0.702 1.00 55.56 92 ALA A N 1
ATOM 725 C CA . ALA A 1 92 ? -10.269 8.131 -0.072 1.00 55.56 92 ALA A CA 1
ATOM 726 C C . ALA A 1 92 ? -11.557 7.397 -0.497 1.00 55.56 92 ALA A C 1
ATOM 728 O O . ALA A 1 92 ? -11.635 6.847 -1.585 1.00 55.56 92 ALA A O 1
ATOM 729 N N . SER A 1 93 ? -12.639 7.513 0.282 1.00 51.03 93 SER A N 1
ATOM 730 C CA . SER A 1 93 ? -13.961 6.959 -0.060 1.00 51.03 93 SER A CA 1
ATOM 731 C C . SER A 1 93 ? -14.744 7.713 -1.148 1.00 51.03 93 SER A C 1
ATOM 733 O O . SER A 1 93 ? -15.956 7.542 -1.251 1.00 51.03 93 SER A O 1
ATOM 735 N N . ARG A 1 94 ? -14.116 8.541 -1.993 1.00 56.19 94 ARG A N 1
ATOM 736 C CA . ARG A 1 94 ? -14.828 9.224 -3.087 1.00 56.19 94 ARG A CA 1
ATOM 737 C C . ARG A 1 94 ? -14.273 8.854 -4.460 1.00 56.19 94 ARG A C 1
ATOM 739 O O . ARG A 1 94 ? -13.609 9.671 -5.091 1.00 56.19 94 ARG A O 1
ATOM 746 N N . ARG A 1 95 ? -14.595 7.637 -4.920 1.00 50.44 95 ARG A N 1
ATOM 747 C CA . ARG A 1 95 ? -14.934 7.312 -6.325 1.00 50.44 95 ARG A CA 1
ATOM 748 C C . ARG A 1 95 ? -15.298 5.826 -6.483 1.00 50.44 95 ARG A C 1
ATOM 750 O O . ARG A 1 95 ? -14.491 5.002 -6.893 1.00 50.44 95 ARG A O 1
ATOM 757 N N . ALA A 1 96 ? -16.549 5.522 -6.166 1.00 41.69 96 ALA A N 1
ATOM 758 C CA . ALA A 1 96 ? -17.341 4.500 -6.841 1.00 41.69 96 ALA A CA 1
ATOM 759 C C . ALA A 1 96 ? -18.737 5.117 -6.993 1.00 41.69 96 ALA A C 1
ATOM 761 O O . ALA A 1 96 ? -19.536 5.103 -6.060 1.00 41.69 96 ALA A O 1
ATOM 762 N N . GLY A 1 97 ? -18.946 5.805 -8.110 1.00 38.78 97 GLY A N 1
ATOM 763 C CA . GLY A 1 97 ? -20.197 6.436 -8.511 1.00 38.78 97 GLY A CA 1
ATOM 764 C C . GLY A 1 97 ? -20.271 6.393 -10.021 1.00 38.78 97 GLY A C 1
ATOM 765 O O . GLY A 1 97 ? -19.204 6.637 -10.632 1.00 38.78 97 GLY A O 1
#

Foldseek 3Di:
DDDDDDDPDPPPPPDPDLLAVLVVVVVVQQVVCCVVPVDGFAAKEDEPVSVQSVCSNVPNPQDPVNSCVVSNHHYDHDNPPPDIHTHHDPCSPPDDD

Secondary structure (DSSP, 8-state):
---------------SSSTTHHHHHHHHHHHHHHHHHSS---EEEE-HHHHHHHHHHTTS---HHHHHHHHTSEEEE-TT-SS-EEE--TTTT----

Radius of gyration: 16.93 Å; chains: 1; bounding box: 43×42×46 Å